Protein AF-A0A8I1LSF4-F1 (afdb_monomer)

Foldseek 3Di:
DPDDDPDPPDPDCVVVVVVVVLVVVLVVVLVVVLVVQLVVQCVVPVDPVSSVVSSVVSNVVSVVVSD

Radius of gyration: 19.96 Å; Cα contacts (8 Å, |Δi|>4): 24; chains: 1; bounding box: 46×26×47 Å

Mean predicted aligned error: 8.15 Å

Nearest PDB structures (foldseek):
  7aqq-assembly1_f  TM=3.577E-01  e=2.763E+00  Arabidopsis thaliana
  7e8j-assembly1_B  TM=4.851E-01  e=9.381E+00  Thermococcus celer Vu 13 = JCM 8558

Solvent-accessible surface area (backbone atoms only — not comparable to full-atom values): 4018 Å² total; per-residue (Å²): 130,88,80,79,70,94,54,91,86,61,87,78,60,66,75,64,49,53,60,52,50,50,53,51,51,48,51,54,52,46,53,52,51,39,50,53,48,35,53,54,42,38,72,76,43,74,49,68,67,5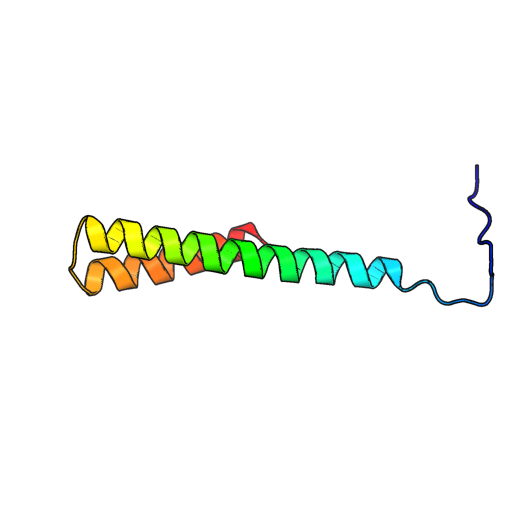9,32,53,54,51,41,54,50,44,47,53,54,49,55,64,75,73,109

Sequence (67 aa):
MPQASAHPDDPHFITRSNWLRAAVLGANDGVVSVSSLIVGVAAADPSPQAVIVAGIAGLSAGAMSMA

Secondary structure (DSSP, 8-state):
-----S-TTS--THHHHHHHHHHHHHHHHHHHHHHHHHHHHHHH---HHHHHHHHHHHHHHHHHHH-

pLDDT: mean 87.24, std 13.27, range [47.25, 97.94]

Structure (mmCIF, N/CA/C/O backbone):
data_AF-A0A8I1LSF4-F1
#
_entry.id   AF-A0A8I1LSF4-F1
#
loop_
_atom_site.group_PDB
_atom_site.id
_atom_site.type_symbol
_atom_site.label_atom_id
_atom_site.label_alt_id
_atom_site.label_comp_id
_atom_site.label_asym_id
_atom_site.label_entity_id
_atom_site.label_seq_id
_atom_site.pdbx_PDB_ins_code
_atom_site.Cartn_x
_atom_site.Cartn_y
_atom_site.Cartn_z
_atom_site.occupancy
_atom_site.B_iso_or_equiv
_atom_site.auth_seq_id
_atom_site.auth_comp_id
_atom_site.auth_asym_id
_atom_site.auth_atom_id
_atom_site.pdbx_PDB_model_num
ATOM 1 N N . MET A 1 1 ? 22.708 17.752 -32.646 1.00 47.25 1 MET A N 1
ATOM 2 C CA . MET A 1 1 ? 24.114 17.334 -32.840 1.00 47.25 1 MET A CA 1
ATOM 3 C C . MET A 1 1 ? 24.203 15.869 -32.437 1.00 47.25 1 MET A C 1
ATOM 5 O O . MET A 1 1 ? 23.629 15.555 -31.401 1.00 47.25 1 MET A O 1
ATOM 9 N N . PRO A 1 2 ? 24.783 14.963 -33.243 1.00 50.62 2 PRO A N 1
ATOM 10 C CA . PRO A 1 2 ? 24.928 13.571 -32.835 1.00 50.62 2 PRO A CA 1
ATOM 11 C C . PRO A 1 2 ? 25.934 13.519 -31.684 1.00 50.62 2 PRO A C 1
ATOM 13 O O . PRO A 1 2 ? 27.030 14.065 -31.796 1.00 50.62 2 PRO A O 1
ATOM 16 N N . GLN A 1 3 ? 25.533 12.938 -30.556 1.00 61.91 3 GLN A N 1
ATOM 17 C CA . GLN A 1 3 ? 26.390 12.809 -29.385 1.00 61.91 3 GLN A CA 1
ATOM 18 C C . GLN A 1 3 ? 27.485 11.785 -29.697 1.00 61.91 3 GLN A C 1
ATOM 20 O O . GLN A 1 3 ? 27.189 10.617 -29.932 1.00 61.91 3 GLN A O 1
ATOM 25 N N . ALA A 1 4 ? 28.739 12.231 -29.751 1.00 61.50 4 ALA A N 1
ATOM 26 C CA . ALA A 1 4 ? 29.881 11.343 -29.913 1.00 61.50 4 ALA A CA 1
ATOM 27 C C . ALA A 1 4 ? 30.020 10.464 -28.658 1.00 61.50 4 ALA A C 1
ATOM 29 O O . ALA A 1 4 ? 30.186 10.982 -27.553 1.00 61.50 4 ALA A O 1
ATOM 30 N N . SER A 1 5 ? 29.936 9.143 -28.820 1.00 61.97 5 SER A N 1
ATOM 31 C CA . SER A 1 5 ? 30.270 8.184 -27.765 1.00 61.97 5 SER A CA 1
ATOM 32 C C . SER A 1 5 ? 31.768 8.278 -27.469 1.00 61.97 5 SER A C 1
ATOM 34 O O . SER A 1 5 ? 32.584 8.075 -28.364 1.00 61.97 5 SER A O 1
ATOM 36 N N . ALA A 1 6 ? 32.137 8.604 -26.227 1.00 68.31 6 ALA A N 1
ATOM 37 C CA . ALA A 1 6 ? 33.534 8.789 -25.818 1.00 68.31 6 ALA A CA 1
ATOM 38 C C . ALA A 1 6 ? 34.356 7.482 -25.824 1.00 68.31 6 ALA A C 1
ATOM 40 O O . ALA A 1 6 ? 35.580 7.540 -25.860 1.00 68.31 6 ALA A O 1
ATOM 41 N N . HIS A 1 7 ? 33.693 6.321 -25.835 1.00 68.50 7 HIS A N 1
ATOM 42 C CA . HIS A 1 7 ? 34.304 5.005 -26.014 1.00 68.50 7 HIS A CA 1
ATOM 43 C C . HIS A 1 7 ? 33.383 4.112 -26.865 1.00 68.50 7 HIS A C 1
ATOM 45 O O . HIS A 1 7 ? 32.327 3.707 -26.384 1.00 68.50 7 HIS A O 1
ATOM 51 N N . PRO A 1 8 ? 33.743 3.813 -28.127 1.00 68.94 8 PRO A N 1
ATOM 52 C CA . PRO A 1 8 ? 32.939 2.970 -29.020 1.00 68.94 8 PRO A CA 1
ATOM 53 C C . PRO A 1 8 ? 32.818 1.508 -28.565 1.00 68.94 8 PRO A C 1
ATOM 55 O O . PRO A 1 8 ? 31.859 0.838 -28.937 1.00 68.94 8 PRO A O 1
ATOM 58 N N . ASP A 1 9 ? 33.775 1.037 -27.760 1.00 74.12 9 ASP A N 1
ATOM 59 C CA . ASP A 1 9 ? 33.905 -0.371 -27.363 1.00 74.12 9 ASP A CA 1
ATOM 60 C C . ASP A 1 9 ? 33.267 -0.698 -25.999 1.00 74.12 9 ASP A C 1
ATOM 62 O O . ASP A 1 9 ? 33.237 -1.863 -25.605 1.00 74.12 9 ASP A O 1
ATOM 66 N N . ASP A 1 10 ? 32.730 0.300 -25.282 1.00 74.38 10 ASP A N 1
ATOM 67 C CA . ASP A 1 10 ? 32.091 0.098 -23.978 1.00 74.38 10 ASP A CA 1
ATOM 68 C C . ASP A 1 10 ? 30.569 -0.089 -24.124 1.00 74.38 10 ASP A C 1
ATOM 70 O O . ASP A 1 10 ? 29.850 0.843 -24.503 1.00 74.38 10 ASP A O 1
ATOM 74 N N . PRO A 1 11 ? 30.014 -1.270 -23.792 1.00 71.88 11 PRO A N 1
ATOM 75 C CA . PRO A 1 11 ? 28.572 -1.464 -23.796 1.00 71.88 11 PRO A CA 1
ATOM 76 C C . PRO A 1 11 ? 27.910 -0.618 -22.694 1.00 71.88 11 PRO A C 1
ATOM 78 O O . PRO A 1 11 ? 27.961 -0.935 -21.506 1.00 71.88 11 PRO A O 1
ATOM 81 N N . HIS A 1 12 ? 27.232 0.465 -23.080 1.00 71.31 12 HIS A N 1
ATOM 82 C CA . HIS A 1 12 ? 26.478 1.309 -22.153 1.00 71.31 12 HIS A CA 1
ATOM 83 C C . HIS A 1 12 ? 25.157 0.639 -21.727 1.00 71.31 12 HIS A C 1
ATOM 85 O O . HIS A 1 12 ? 24.163 0.642 -22.451 1.00 71.31 12 HIS A O 1
AT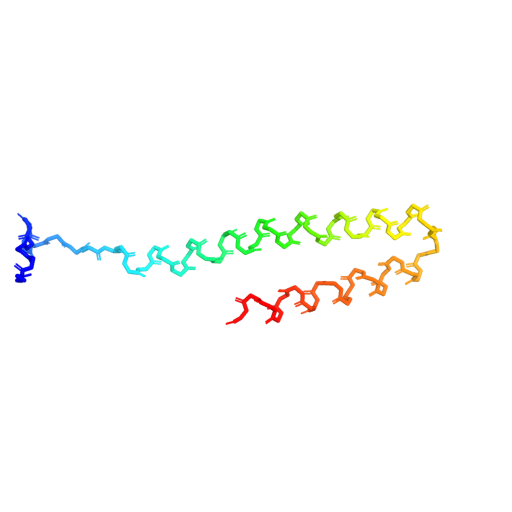OM 91 N N . PHE A 1 13 ? 25.110 0.103 -20.504 1.00 73.38 13 PHE A N 1
ATOM 92 C CA . PHE A 1 13 ? 23.926 -0.575 -19.943 1.00 73.38 13 PHE A CA 1
ATOM 93 C C . PHE A 1 13 ? 22.820 0.363 -19.421 1.00 73.38 13 PHE A C 1
ATOM 95 O O . PHE A 1 13 ? 21.837 -0.103 -18.839 1.00 73.38 13 PHE A O 1
ATOM 102 N N . ILE A 1 14 ? 22.945 1.675 -19.638 1.00 70.50 14 ILE A N 1
ATOM 103 C CA . ILE A 1 14 ? 22.094 2.713 -19.032 1.00 70.50 14 ILE A CA 1
ATOM 104 C C . ILE A 1 14 ? 20.596 2.510 -19.324 1.00 70.50 14 ILE A C 1
ATOM 106 O O . ILE A 1 14 ? 19.746 2.808 -18.485 1.00 70.50 14 ILE A O 1
ATOM 110 N N . THR A 1 15 ? 20.264 1.918 -20.472 1.00 66.62 15 THR A N 1
ATOM 111 C CA . THR A 1 15 ? 18.884 1.647 -20.889 1.00 66.62 15 THR A CA 1
ATOM 112 C C . THR A 1 15 ? 18.229 0.528 -20.071 1.00 66.62 15 THR A C 1
ATOM 114 O O . THR A 1 15 ? 17.032 0.599 -19.796 1.00 66.62 15 THR A O 1
ATOM 117 N N . ARG A 1 16 ? 18.991 -0.482 -19.613 1.00 69.81 16 ARG A N 1
ATOM 118 C CA . ARG A 1 16 ? 18.470 -1.515 -18.693 1.00 69.81 16 ARG A CA 1
ATOM 119 C C . ARG A 1 16 ? 18.321 -0.978 -17.266 1.00 69.81 16 ARG A C 1
ATOM 121 O O . ARG A 1 16 ? 17.443 -1.412 -16.533 1.00 69.81 16 ARG A O 1
ATOM 128 N N . SER A 1 17 ? 19.123 0.005 -16.874 1.00 80.06 17 SER A N 1
ATOM 129 C CA . SER A 1 17 ? 19.011 0.602 -15.541 1.00 80.06 17 SER A CA 1
ATOM 130 C C . SER A 1 17 ? 17.705 1.374 -15.337 1.00 80.06 17 SER A C 1
ATOM 132 O O . SER A 1 17 ? 17.238 1.476 -14.206 1.00 80.06 17 SER A O 1
ATOM 134 N N . ASN A 1 18 ? 17.078 1.901 -16.397 1.00 85.81 18 ASN A N 1
ATOM 135 C CA . ASN A 1 18 ? 15.894 2.747 -16.229 1.00 85.81 18 ASN A CA 1
ATOM 136 C C . ASN A 1 18 ? 14.616 1.962 -15.863 1.00 85.81 18 ASN A C 1
ATOM 138 O O . ASN A 1 18 ? 13.852 2.442 -15.030 1.00 85.81 18 ASN A O 1
ATOM 142 N N . TRP A 1 19 ? 14.402 0.753 -16.407 1.00 88.00 19 TRP A N 1
ATOM 143 C CA . TRP A 1 19 ? 13.271 -0.103 -15.998 1.00 88.00 19 TRP A CA 1
ATOM 144 C C . TRP A 1 19 ? 13.478 -0.670 -14.591 1.00 88.00 19 TRP A C 1
ATOM 146 O O . TRP A 1 19 ? 12.540 -0.719 -13.801 1.00 88.00 19 TRP A O 1
ATOM 156 N N . LEU A 1 20 ? 14.721 -1.031 -14.250 1.00 89.62 20 LEU A N 1
ATOM 157 C CA . LEU A 1 20 ? 15.067 -1.514 -12.917 1.00 89.62 20 LEU A CA 1
ATOM 158 C C . LEU A 1 20 ? 14.829 -0.422 -11.873 1.00 89.62 20 LEU A C 1
ATOM 160 O O . LEU A 1 20 ? 14.239 -0.676 -10.828 1.00 89.62 20 LEU A O 1
ATOM 164 N N . ARG A 1 21 ? 15.240 0.813 -12.178 1.00 89.56 21 ARG A N 1
ATOM 165 C CA . ARG A 1 21 ? 14.998 1.969 -11.313 1.00 89.56 21 ARG A CA 1
ATOM 166 C C . ARG A 1 21 ? 13.503 2.216 -11.107 1.00 89.56 21 ARG A C 1
ATOM 168 O O . ARG A 1 21 ? 13.104 2.478 -9.979 1.00 89.56 21 ARG A O 1
ATOM 175 N N . ALA A 1 22 ? 12.689 2.110 -12.159 1.00 91.44 22 ALA A N 1
ATOM 176 C CA . ALA A 1 22 ? 11.235 2.232 -12.045 1.00 91.44 22 ALA A CA 1
ATOM 177 C C . ALA A 1 22 ? 10.633 1.120 -11.166 1.00 91.44 22 ALA A C 1
ATOM 179 O O . ALA A 1 22 ? 9.842 1.417 -10.278 1.00 91.44 22 ALA A O 1
ATOM 180 N N . ALA A 1 23 ? 11.072 -0.130 -11.340 1.00 90.56 23 ALA A N 1
ATOM 181 C CA . ALA A 1 23 ? 10.611 -1.258 -10.532 1.00 90.56 23 ALA A CA 1
ATOM 182 C C . ALA A 1 23 ? 10.987 -1.119 -9.044 1.00 90.56 23 ALA A C 1
ATOM 184 O O . ALA A 1 23 ? 10.161 -1.381 -8.174 1.00 90.56 23 ALA A O 1
ATOM 185 N N . VAL A 1 24 ? 12.214 -0.680 -8.739 1.00 92.69 24 VAL A N 1
ATOM 186 C CA . VAL A 1 24 ? 12.683 -0.491 -7.354 1.00 92.69 24 VAL A CA 1
ATOM 187 C C . VAL A 1 24 ? 11.957 0.665 -6.670 1.00 92.69 24 VAL A C 1
ATOM 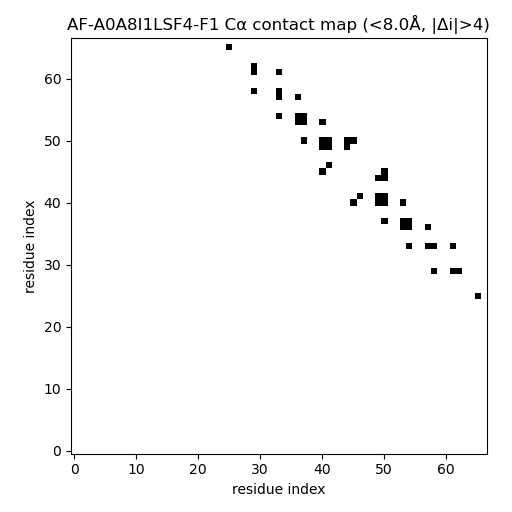189 O O . VAL A 1 24 ? 11.501 0.505 -5.540 1.00 92.69 24 VAL A O 1
ATOM 192 N N . LEU A 1 25 ? 11.829 1.813 -7.344 1.00 91.88 25 LEU A N 1
ATOM 193 C CA . LEU A 1 25 ? 11.097 2.961 -6.799 1.00 91.88 25 LEU A CA 1
ATOM 194 C C . LEU A 1 25 ? 9.614 2.623 -6.607 1.00 91.88 25 LEU A C 1
ATOM 196 O O . LEU A 1 25 ? 9.073 2.879 -5.538 1.00 91.88 25 LEU A O 1
ATOM 200 N N . GLY A 1 26 ? 8.995 1.948 -7.579 1.00 92.56 26 GLY A N 1
ATOM 201 C CA . GLY A 1 26 ? 7.618 1.471 -7.460 1.00 92.56 26 GLY A CA 1
ATOM 202 C C . GLY A 1 26 ? 7.426 0.516 -6.280 1.00 92.56 26 GLY A C 1
ATOM 203 O O . GLY A 1 26 ? 6.514 0.700 -5.480 1.00 92.56 26 GLY A O 1
ATOM 204 N N . ALA A 1 27 ? 8.320 -0.460 -6.097 1.00 93.50 27 ALA A N 1
ATOM 205 C CA . ALA A 1 27 ? 8.256 -1.369 -4.953 1.00 93.50 27 ALA A CA 1
ATOM 206 C C . ALA A 1 27 ? 8.418 -0.638 -3.607 1.00 93.50 27 ALA A C 1
ATOM 208 O O . ALA A 1 27 ? 7.673 -0.917 -2.666 1.00 93.50 27 ALA A O 1
ATOM 209 N N . ASN A 1 28 ? 9.357 0.309 -3.516 1.00 94.38 28 ASN A N 1
ATOM 210 C CA . ASN A 1 28 ? 9.557 1.136 -2.324 1.00 94.38 28 ASN A CA 1
ATOM 211 C C . ASN A 1 28 ? 8.289 1.919 -1.971 1.00 94.38 28 ASN A C 1
ATOM 213 O O . ASN A 1 28 ? 7.778 1.828 -0.852 1.00 94.38 28 ASN A O 1
ATOM 217 N N . ASP A 1 29 ? 7.764 2.653 -2.946 1.00 92.50 29 ASP A N 1
ATOM 218 C CA . ASP A 1 29 ? 6.616 3.524 -2.738 1.00 92.50 29 ASP A CA 1
ATOM 219 C C . ASP A 1 29 ? 5.361 2.695 -2.445 1.00 92.50 29 ASP A C 1
ATOM 221 O O . ASP A 1 29 ? 4.575 3.054 -1.566 1.00 92.50 29 ASP A O 1
ATOM 225 N N . GLY A 1 30 ? 5.209 1.542 -3.104 1.00 93.00 30 GLY A N 1
ATOM 226 C CA . GLY A 1 30 ? 4.104 0.603 -2.910 1.00 93.00 30 GLY A CA 1
ATOM 227 C C . GLY A 1 30 ? 4.053 0.002 -1.504 1.00 93.00 30 GLY A C 1
ATOM 228 O O . GLY A 1 30 ? 2.987 -0.022 -0.890 1.00 93.00 30 GLY A O 1
ATOM 229 N N . VAL A 1 31 ? 5.190 -0.432 -0.945 1.00 94.62 31 VAL A N 1
ATOM 230 C CA . VAL A 1 31 ? 5.227 -0.976 0.427 1.00 94.62 31 VAL A CA 1
ATOM 231 C C . VAL A 1 31 ? 4.848 0.091 1.446 1.00 94.62 31 VAL A C 1
ATOM 233 O O . VAL A 1 31 ? 4.022 -0.171 2.324 1.00 94.62 31 VAL A O 1
ATOM 236 N N . VAL A 1 32 ? 5.419 1.292 1.330 1.00 95.50 32 VAL A N 1
ATOM 237 C CA . VAL A 1 32 ? 5.140 2.387 2.267 1.00 95.50 32 VAL A CA 1
ATOM 238 C C . VAL A 1 32 ? 3.668 2.788 2.193 1.00 95.50 32 VAL A C 1
ATOM 240 O O . VAL A 1 32 ? 2.994 2.833 3.221 1.00 95.50 32 VAL A O 1
ATOM 243 N N . SER A 1 33 ? 3.137 3.006 0.991 1.00 95.56 33 SER A N 1
ATOM 244 C CA . SER A 1 33 ? 1.756 3.466 0.810 1.00 95.56 33 SER A CA 1
ATOM 245 C C . SER A 1 33 ? 0.707 2.431 1.240 1.00 95.56 33 SER A C 1
ATOM 247 O O . SER A 1 33 ? -0.233 2.796 1.951 1.00 95.56 33 SER A O 1
ATOM 249 N N . VAL A 1 34 ? 0.879 1.143 0.917 1.00 96.06 34 VAL A N 1
ATOM 250 C CA . VAL A 1 34 ? -0.041 0.080 1.376 1.00 96.06 34 VAL A CA 1
ATOM 251 C C . VAL A 1 34 ? 0.045 -0.110 2.893 1.00 96.06 34 VAL A C 1
ATOM 253 O O . VAL A 1 34 ? -0.987 -0.265 3.547 1.00 96.06 34 VAL A O 1
ATOM 256 N N . SER A 1 35 ? 1.245 -0.034 3.479 1.00 96.81 35 SER A N 1
ATOM 257 C CA . SER A 1 35 ? 1.419 -0.146 4.935 1.00 96.81 35 SER A CA 1
ATOM 258 C C . SER A 1 35 ? 0.752 1.016 5.670 1.00 96.81 35 SER A C 1
ATOM 260 O O . SER A 1 35 ? 0.010 0.792 6.626 1.00 96.81 35 SER A O 1
ATOM 262 N N . SER A 1 36 ? 0.955 2.255 5.211 1.00 97.38 36 SER A N 1
ATOM 263 C CA . SER A 1 36 ? 0.301 3.437 5.784 1.00 97.38 36 SER A CA 1
ATOM 264 C C . SER A 1 36 ? -1.223 3.369 5.665 1.00 97.38 36 SER A C 1
ATOM 266 O O . SER A 1 36 ? -1.918 3.721 6.617 1.00 97.38 36 SER A O 1
ATOM 268 N N . LEU A 1 37 ? -1.745 2.872 4.538 1.00 97.06 37 LEU A N 1
ATOM 269 C CA . LEU A 1 37 ? -3.178 2.645 4.350 1.00 97.06 37 LEU A CA 1
ATOM 270 C C . LEU A 1 37 ? -3.717 1.621 5.353 1.00 97.06 37 LEU A C 1
ATOM 272 O O . LEU A 1 37 ? -4.705 1.900 6.030 1.00 9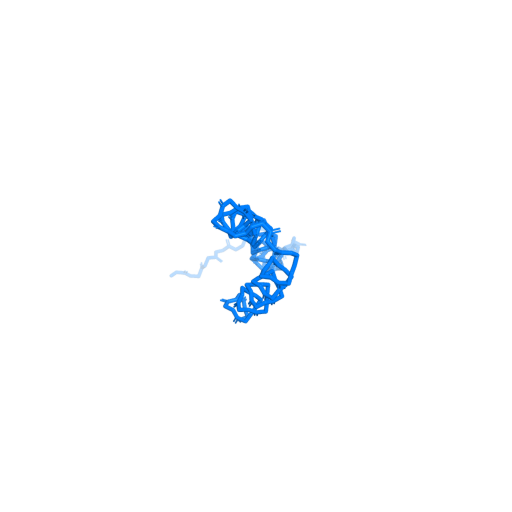7.06 37 LEU A O 1
ATOM 276 N N . ILE A 1 38 ? -3.058 0.467 5.491 1.00 97.50 38 ILE A N 1
ATOM 277 C CA . ILE A 1 38 ? -3.456 -0.586 6.436 1.00 97.50 38 ILE A CA 1
ATOM 278 C C . ILE A 1 38 ? -3.453 -0.061 7.874 1.00 97.50 38 ILE A C 1
ATOM 280 O O . ILE A 1 38 ? -4.415 -0.288 8.605 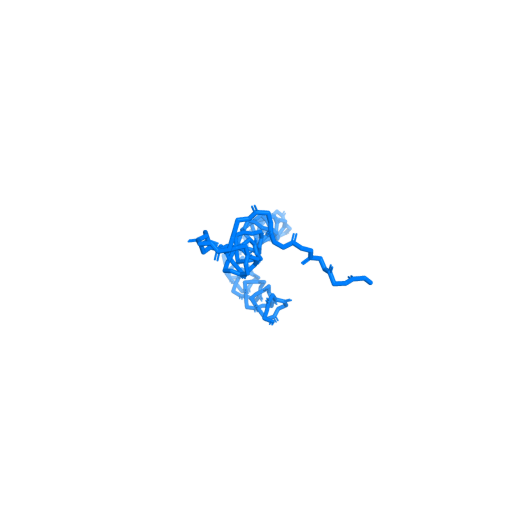1.00 97.50 38 ILE A O 1
ATOM 284 N N . VAL A 1 39 ? -2.408 0.671 8.272 1.00 97.69 39 VAL A N 1
ATO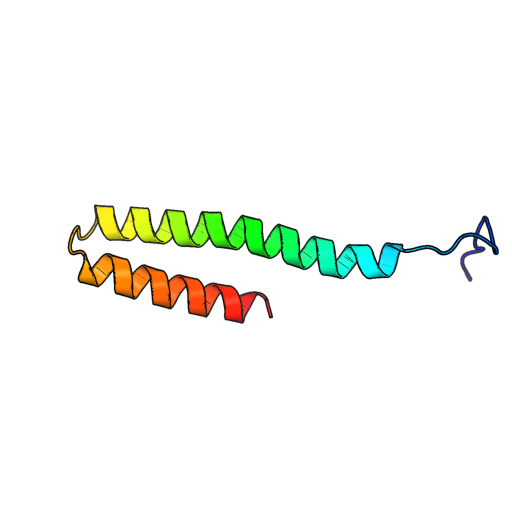M 285 C CA . VAL A 1 39 ? -2.314 1.279 9.608 1.00 97.69 39 VAL A CA 1
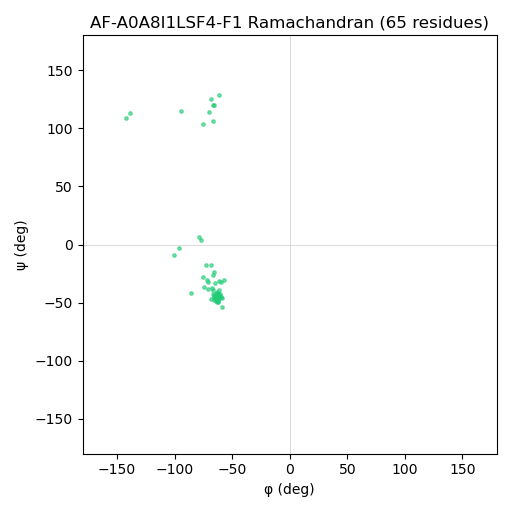ATOM 286 C C . VAL A 1 39 ? -3.445 2.285 9.833 1.00 97.69 39 VAL A C 1
ATOM 288 O O . VAL A 1 39 ? -4.072 2.264 10.891 1.00 97.69 39 VAL A O 1
ATOM 291 N N . GLY A 1 40 ? -3.745 3.134 8.846 1.00 97.94 40 GLY A N 1
ATOM 292 C CA . GLY A 1 40 ? -4.844 4.098 8.929 1.00 97.94 40 GLY A CA 1
ATOM 293 C C . GLY A 1 40 ? -6.215 3.430 9.057 1.00 97.94 40 GLY A C 1
ATOM 294 O O . GLY A 1 40 ? -7.024 3.843 9.886 1.00 97.94 40 GLY A O 1
ATOM 295 N N . VAL A 1 41 ? -6.459 2.365 8.289 1.00 97.94 41 VAL A N 1
ATOM 296 C CA . VAL A 1 41 ? -7.703 1.584 8.369 1.00 97.94 41 VAL A CA 1
ATOM 297 C C . VAL A 1 41 ? -7.819 0.887 9.719 1.00 97.94 41 VAL A C 1
ATOM 299 O O . VAL A 1 41 ? -8.848 1.031 10.367 1.00 97.94 41 VAL A O 1
ATOM 302 N N . ALA A 1 42 ? -6.763 0.216 10.186 1.00 97.56 42 ALA A N 1
ATOM 303 C CA . ALA A 1 42 ? -6.755 -0.469 11.479 1.00 97.56 42 ALA A CA 1
ATOM 304 C C . ALA A 1 42 ? -6.977 0.486 12.666 1.00 97.56 42 ALA A C 1
ATOM 306 O O . ALA A 1 42 ? -7.551 0.092 13.680 1.00 97.56 42 ALA A O 1
ATOM 307 N N . ALA A 1 43 ? -6.527 1.740 12.548 1.00 97.69 43 ALA A N 1
ATOM 308 C CA . ALA A 1 43 ? -6.771 2.772 13.550 1.00 97.69 43 ALA A CA 1
ATOM 309 C C . ALA A 1 43 ? -8.234 3.257 13.570 1.00 97.69 43 ALA A C 1
ATOM 311 O O . ALA A 1 43 ? -8.721 3.656 14.626 1.00 97.69 43 ALA A O 1
ATOM 312 N N . ALA A 1 44 ? -8.925 3.238 12.424 1.00 97.56 44 ALA A N 1
ATOM 313 C CA . ALA A 1 44 ? -10.322 3.660 12.302 1.00 97.56 44 ALA A CA 1
ATOM 314 C C . ALA A 1 44 ? -11.315 2.531 12.627 1.00 9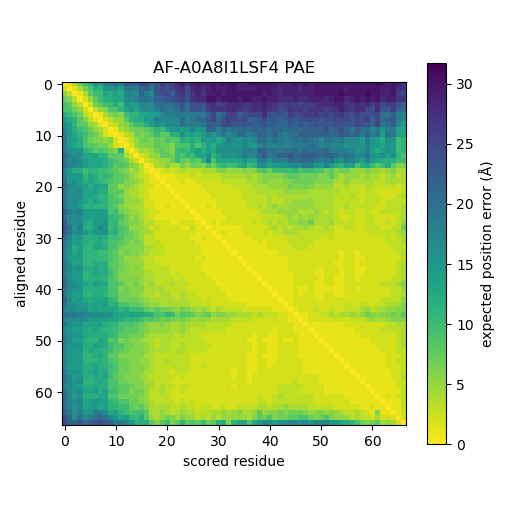7.56 44 ALA A C 1
ATOM 316 O O . ALA A 1 44 ? -12.312 2.763 13.310 1.00 97.56 44 ALA A O 1
ATOM 317 N N . ASP A 1 45 ? -11.034 1.318 12.153 1.00 95.88 45 ASP A N 1
ATOM 318 C CA . ASP A 1 45 ? -11.775 0.095 12.447 1.00 95.88 45 ASP A CA 1
ATOM 319 C C . ASP A 1 45 ? -10.783 -1.063 12.676 1.00 95.88 45 ASP A C 1
ATOM 321 O O . ASP A 1 45 ? -10.111 -1.497 11.735 1.00 95.88 45 ASP A O 1
ATOM 325 N N . PRO A 1 46 ? -10.688 -1.603 13.905 1.00 92.56 46 PRO A N 1
ATOM 326 C CA . PRO A 1 46 ? -9.777 -2.696 14.225 1.00 92.56 46 PRO A CA 1
ATOM 327 C C . PRO A 1 46 ? -10.271 -4.069 13.735 1.00 92.56 46 PRO A C 1
ATOM 329 O O . PRO A 1 46 ? -9.632 -5.084 14.031 1.00 92.56 46 PRO A O 1
ATOM 332 N N . SER A 1 47 ? -11.402 -4.150 13.022 1.00 97.56 47 SER A N 1
ATOM 333 C CA . SER A 1 47 ? -11.907 -5.417 12.495 1.00 97.56 47 SER A CA 1
ATOM 334 C C . SER A 1 47 ? -10.908 -6.056 11.505 1.00 97.56 47 SER A C 1
ATOM 336 O O . SER A 1 47 ? -10.472 -5.421 10.538 1.00 97.56 47 SER A O 1
ATOM 338 N N . PRO A 1 48 ? -10.542 -7.345 11.678 1.00 97.19 48 PRO A N 1
ATOM 339 C CA . PRO A 1 48 ? -9.605 -8.010 10.769 1.00 97.19 48 PRO A CA 1
ATOM 340 C C . PRO A 1 48 ? -10.099 -8.051 9.320 1.00 97.19 48 PRO A C 1
ATOM 342 O O . PRO A 1 48 ? -9.300 -7.999 8.387 1.00 97.19 48 PRO A O 1
ATOM 345 N N . GLN A 1 49 ? -11.420 -8.131 9.121 1.00 97.94 49 GLN A N 1
ATOM 346 C CA . GLN A 1 49 ? -12.016 -8.133 7.787 1.00 97.94 49 GLN A CA 1
ATOM 347 C C . GLN A 1 49 ? -11.790 -6.802 7.064 1.00 97.94 49 GLN A C 1
ATOM 349 O O . GLN A 1 49 ? -11.391 -6.828 5.899 1.00 97.94 49 GLN A O 1
ATOM 354 N N . ALA A 1 50 ? -11.982 -5.658 7.735 1.00 97.44 50 ALA A N 1
ATOM 355 C CA . ALA A 1 50 ? -11.739 -4.348 7.131 1.00 97.44 50 ALA A CA 1
ATOM 356 C C . ALA A 1 50 ? -10.273 -4.192 6.706 1.00 97.44 50 ALA A C 1
ATOM 358 O O . ALA A 1 50 ? -9.994 -3.786 5.576 1.00 97.44 50 ALA A O 1
ATOM 359 N N . VAL A 1 51 ? -9.340 -4.600 7.569 1.00 97.62 51 VAL A N 1
ATOM 360 C CA . VAL A 1 51 ? -7.898 -4.530 7.297 1.00 97.62 51 VAL A CA 1
ATOM 361 C C . VAL A 1 51 ? -7.496 -5.394 6.096 1.00 97.62 51 VAL A C 1
ATOM 363 O O . VAL A 1 51 ? -6.778 -4.922 5.213 1.00 97.62 51 VAL A O 1
ATOM 366 N N . ILE A 1 52 ? -7.972 -6.642 6.027 1.00 97.94 52 ILE A N 1
ATOM 367 C CA . ILE A 1 52 ? -7.635 -7.565 4.930 1.00 97.94 52 ILE A CA 1
ATOM 368 C C . ILE A 1 52 ? -8.197 -7.063 3.596 1.00 97.94 52 ILE A C 1
ATOM 370 O O . ILE A 1 52 ? -7.479 -7.054 2.593 1.00 97.94 52 ILE A O 1
ATOM 374 N N . VAL A 1 53 ? -9.458 -6.621 3.575 1.00 97.88 53 VAL A N 1
ATOM 375 C CA . VAL A 1 53 ? -10.092 -6.094 2.356 1.00 97.88 53 VAL A CA 1
ATOM 376 C C . VAL A 1 53 ? -9.354 -4.850 1.864 1.00 97.88 53 VAL A C 1
ATOM 378 O O . VAL A 1 53 ? -9.007 -4.776 0.685 1.00 97.88 53 VAL A O 1
ATOM 381 N N . ALA A 1 54 ? -9.057 -3.906 2.760 1.00 97.19 54 ALA A N 1
ATOM 382 C CA . ALA A 1 54 ? -8.328 -2.690 2.420 1.00 97.19 54 ALA A CA 1
ATOM 383 C C . ALA A 1 54 ? -6.904 -2.980 1.920 1.00 97.19 54 ALA A C 1
ATOM 385 O O . ALA A 1 54 ? -6.471 -2.390 0.930 1.00 97.19 54 ALA A O 1
ATOM 386 N N . GLY A 1 55 ? -6.197 -3.923 2.550 1.00 96.62 55 GLY A N 1
ATOM 387 C CA . GLY A 1 55 ? -4.857 -4.335 2.137 1.00 96.62 55 GLY A CA 1
ATOM 388 C C . GLY A 1 55 ? -4.826 -4.948 0.735 1.00 96.62 55 GLY A C 1
ATOM 389 O O . GLY A 1 55 ? -4.030 -4.522 -0.101 1.00 96.62 55 GLY A O 1
ATOM 390 N N . ILE A 1 56 ? -5.720 -5.900 0.441 1.00 97.75 56 ILE A N 1
ATOM 391 C CA . ILE A 1 56 ? -5.788 -6.546 -0.883 1.00 97.75 56 ILE A CA 1
ATOM 392 C C . ILE A 1 56 ? -6.216 -5.540 -1.958 1.00 97.75 56 ILE A C 1
ATOM 394 O O . ILE A 1 56 ? -5.612 -5.498 -3.033 1.00 97.75 56 ILE A O 1
ATOM 398 N N . ALA A 1 57 ? -7.224 -4.708 -1.677 1.00 97.25 57 ALA A N 1
ATOM 399 C CA . ALA A 1 57 ? -7.682 -3.684 -2.612 1.00 97.25 57 ALA A CA 1
ATOM 400 C C . ALA A 1 57 ? -6.583 -2.650 -2.903 1.00 97.25 57 ALA A C 1
ATOM 402 O O . ALA A 1 57 ? -6.309 -2.360 -4.068 1.00 97.25 57 ALA A O 1
ATOM 403 N N . GLY A 1 58 ? -5.916 -2.144 -1.860 1.00 96.00 58 GLY A N 1
ATOM 404 C CA . GLY A 1 58 ? -4.832 -1.169 -1.978 1.00 96.00 58 GLY A CA 1
ATOM 405 C C . GLY A 1 58 ? -3.625 -1.718 -2.736 1.00 96.00 58 GLY A C 1
ATOM 406 O O . GLY A 1 58 ? -3.094 -1.037 -3.610 1.00 96.00 58 GLY A O 1
ATOM 407 N N . LEU A 1 59 ? -3.237 -2.970 -2.476 1.00 95.69 59 LEU A N 1
ATOM 408 C CA . LEU A 1 59 ? -2.145 -3.629 -3.195 1.00 95.69 59 LEU A CA 1
ATOM 409 C C . LEU A 1 59 ? -2.481 -3.830 -4.678 1.00 95.69 59 LEU A C 1
ATOM 411 O O . LEU A 1 59 ? -1.651 -3.550 -5.541 1.00 95.69 59 LEU A O 1
ATOM 415 N N . SER A 1 60 ? -3.708 -4.261 -4.979 1.00 96.19 60 SER A N 1
ATOM 416 C CA . SER A 1 60 ? -4.172 -4.459 -6.359 1.00 96.19 60 SER A CA 1
ATOM 417 C C . SER A 1 60 ? -4.205 -3.140 -7.134 1.00 96.19 60 SER A C 1
ATOM 419 O O . SER A 1 60 ? -3.664 -3.054 -8.235 1.00 96.19 60 SER A O 1
ATOM 421 N N . ALA A 1 61 ? -4.792 -2.096 -6.541 1.00 94.81 61 ALA A N 1
ATOM 422 C CA . ALA A 1 61 ? -4.853 -0.766 -7.137 1.00 94.81 61 ALA A CA 1
ATOM 423 C C . ALA A 1 61 ? -3.452 -0.159 -7.327 1.00 94.81 61 ALA A C 1
ATOM 425 O O . ALA A 1 61 ? -3.162 0.397 -8.386 1.00 94.81 61 ALA A O 1
ATOM 426 N N . GLY A 1 62 ? -2.566 -0.313 -6.336 1.00 93.06 62 GLY A N 1
ATOM 427 C CA . GLY A 1 62 ? -1.182 0.153 -6.408 1.00 93.06 62 GLY A CA 1
ATOM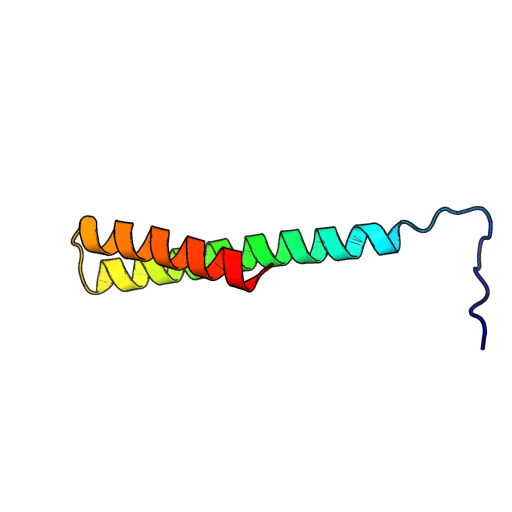 428 C C . GLY A 1 62 ? -0.393 -0.524 -7.528 1.00 93.06 62 GLY A C 1
ATOM 429 O O . GLY A 1 62 ? 0.261 0.159 -8.311 1.00 93.06 62 GLY A O 1
ATOM 430 N N . ALA A 1 63 ? -0.517 -1.847 -7.667 1.00 92.50 63 ALA A N 1
ATOM 431 C CA . ALA A 1 63 ? 0.135 -2.592 -8.743 1.00 92.50 63 ALA A CA 1
ATOM 432 C C . ALA A 1 63 ? -0.362 -2.162 -10.134 1.00 92.50 63 ALA A C 1
ATOM 434 O O . ALA A 1 63 ? 0.447 -1.976 -11.040 1.00 92.50 63 ALA A O 1
ATOM 435 N N . MET A 1 64 ? -1.675 -1.954 -10.298 1.00 92.31 64 MET A N 1
ATOM 436 C CA . MET A 1 64 ? -2.249 -1.473 -11.563 1.00 92.31 64 MET A CA 1
ATOM 437 C C . MET A 1 64 ? -1.783 -0.060 -11.925 1.00 92.31 64 MET A C 1
ATOM 439 O O . MET A 1 64 ? -1.623 0.232 -13.102 1.00 92.31 64 MET A O 1
ATOM 443 N N . SER A 1 65 ? -1.550 0.810 -10.939 1.00 88.44 65 SER A N 1
ATOM 444 C CA . SER A 1 65 ? -1.084 2.180 -11.185 1.00 88.44 65 SER A CA 1
ATOM 445 C C . SER A 1 65 ? 0.385 2.267 -11.621 1.00 88.44 65 SER A C 1
ATOM 447 O O . SER A 1 65 ? 0.801 3.327 -12.087 1.00 88.44 65 SER A O 1
ATOM 449 N N . MET A 1 66 ? 1.180 1.215 -11.400 1.00 87.88 66 MET A N 1
ATOM 450 C CA . MET A 1 66 ? 2.620 1.190 -11.699 1.00 87.88 66 MET A CA 1
ATOM 451 C C . MET A 1 66 ? 2.959 0.457 -13.004 1.00 87.88 66 MET A C 1
ATOM 453 O O . MET A 1 66 ? 4.118 0.490 -13.424 1.00 87.88 66 MET A O 1
ATOM 457 N N . ALA A 1 67 ? 1.971 -0.215 -13.602 1.00 63.81 67 ALA A N 1
ATOM 458 C CA . ALA A 1 67 ? 2.046 -0.801 -14.938 1.00 63.81 67 ALA A CA 1
ATOM 459 C C . ALA A 1 67 ? 2.000 0.291 -16.018 1.00 63.81 67 ALA A C 1
ATOM 461 O O . ALA A 1 67 ? 2.729 0.132 -17.024 1.00 63.81 67 ALA A O 1
#